Protein AF-A0A0F9U804-F1 (afdb_monomer_lite)

pLDDT: mean 90.56, std 4.18, range [74.38, 95.56]

Sequence (154 aa):
VINFYTFFYIMYYLIRIASKLLVSSNLNQNQKYFPGVLPIYFIIYEYEIAGNEISLDLRKKSLFSKTDIIYKNQSVLNTEEMIFFQKGVELCSENYYFAKWTLLPIFIRNNGKFAIRFFFLEPMMHRRAMNIQFDFDILTKQLIRIKRSYGRIQ

Organism: NCBI:txid412755

Radius of gyration: 18.52 Å; chains: 1; bounding box: 56×27×49 Å

Secondary structure (DSSP, 8-state):
---HHHHHHHHHHHHHHHHHHHHHTT--TTEEEEE-SSTTEEEEEEEEEETTEEEEEEEEEESSS--EEEEEEEEEPPHHHHHHHHHHHHHHHHSHHHHTSPEEEEEEEETTEEEEEEEESTT-BTTEEEEEEEEEETTT--EEEEEEEEEE--

Foldseek 3Di:
DQDPVNVVVVVQVVLLVVLCVVVVVPDDPQWDWAADPHSFKIKIWGWDDDPQKIWIWIWIDGPPDDIHTQDTDIDGHDPLLVVVVVVVLVVLCVDPVSVPFDWDWDWDDDVQKTKIKTFGDRPDDPQKGKIWMWIAGSVVRDTPDIDTDIGHDD

Structure (mmCIF, N/CA/C/O back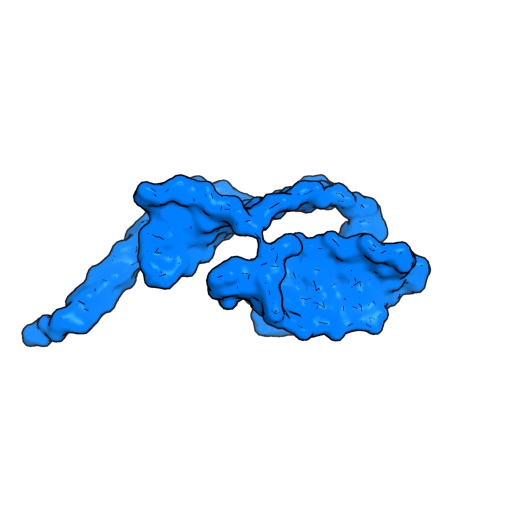bone):
data_AF-A0A0F9U804-F1
#
_entry.id   AF-A0A0F9U804-F1
#
loop_
_atom_site.group_PDB
_atom_site.id
_atom_site.type_symbol
_atom_site.label_atom_id
_atom_site.label_alt_id
_atom_site.label_comp_id
_atom_site.label_asym_id
_atom_site.label_entity_id
_atom_site.label_seq_id
_atom_site.pdbx_PDB_ins_code
_atom_site.Cartn_x
_atom_site.Cartn_y
_atom_site.Cartn_z
_atom_site.occupancy
_atom_site.B_iso_or_equiv
_atom_site.auth_seq_id
_atom_site.auth_comp_id
_atom_site.auth_asym_id
_atom_site.auth_atom_id
_atom_site.pdbx_PDB_model_num
ATOM 1 N N . VAL A 1 1 ? 37.135 -2.492 -23.747 1.00 76.50 1 VAL A N 1
ATOM 2 C CA . VAL A 1 1 ? 35.926 -3.019 -24.425 1.00 76.50 1 VAL A CA 1
ATOM 3 C C . VAL A 1 1 ? 34.815 -3.094 -23.394 1.00 76.50 1 VAL A C 1
ATOM 5 O O . VAL A 1 1 ? 35.025 -3.715 -22.359 1.00 76.50 1 VAL A O 1
ATOM 8 N N . ILE A 1 2 ? 33.693 -2.404 -23.605 1.00 78.94 2 ILE A N 1
ATOM 9 C CA . ILE A 1 2 ? 32.543 -2.495 -22.692 1.00 78.94 2 ILE A CA 1
ATOM 10 C C . ILE A 1 2 ? 31.902 -3.867 -22.907 1.00 78.94 2 ILE A C 1
ATOM 12 O O . ILE A 1 2 ? 31.574 -4.223 -24.036 1.00 78.94 2 ILE A O 1
ATOM 16 N N . ASN A 1 3 ? 31.759 -4.650 -21.838 1.00 92.88 3 ASN A N 1
ATOM 17 C CA . ASN A 1 3 ? 31.089 -5.945 -21.905 1.00 92.88 3 ASN A CA 1
ATOM 18 C C . ASN A 1 3 ? 29.599 -5.735 -22.235 1.00 92.88 3 ASN A C 1
ATOM 20 O O . ASN A 1 3 ? 28.975 -4.799 -21.729 1.00 92.88 3 ASN A O 1
ATOM 24 N N . PHE A 1 4 ? 29.025 -6.622 -23.047 1.00 92.81 4 PHE A N 1
ATOM 25 C CA . PHE A 1 4 ? 27.601 -6.656 -23.375 1.00 92.81 4 PHE A CA 1
ATOM 26 C C . PHE A 1 4 ? 26.701 -6.486 -22.141 1.00 92.81 4 PHE A C 1
ATOM 28 O O . PHE A 1 4 ? 25.776 -5.678 -22.170 1.00 92.81 4 PHE A O 1
ATOM 35 N N . TYR A 1 5 ? 27.004 -7.168 -21.031 1.00 93.25 5 TYR A N 1
ATOM 36 C CA . TYR A 1 5 ? 26.219 -7.041 -19.797 1.00 93.25 5 TYR A CA 1
ATOM 37 C C . TYR A 1 5 ? 26.252 -5.622 -19.226 1.00 93.25 5 TYR A C 1
ATOM 39 O O . TYR A 1 5 ? 25.221 -5.087 -18.825 1.00 93.25 5 TYR A O 1
ATOM 47 N N . THR A 1 6 ? 27.423 -4.985 -19.224 1.00 92.75 6 THR A N 1
ATOM 48 C CA . THR A 1 6 ? 27.582 -3.602 -18.767 1.00 92.75 6 THR A CA 1
ATOM 49 C C . THR A 1 6 ? 26.755 -2.655 -19.631 1.00 92.75 6 THR A C 1
ATOM 51 O O . THR A 1 6 ? 26.012 -1.834 -19.099 1.00 92.75 6 THR A O 1
ATOM 54 N N . PHE A 1 7 ? 26.823 -2.812 -20.955 1.00 93.31 7 PHE A N 1
ATOM 55 C CA . PHE A 1 7 ? 26.019 -2.022 -21.885 1.00 93.31 7 PHE A CA 1
ATOM 56 C C . PHE A 1 7 ? 24.512 -2.228 -21.663 1.00 93.31 7 PHE A C 1
ATOM 58 O O . PHE A 1 7 ? 23.764 -1.254 -21.565 1.00 93.31 7 PHE A O 1
ATOM 65 N N . PHE A 1 8 ? 24.075 -3.481 -21.511 1.00 93.38 8 PHE A N 1
ATOM 66 C CA . PHE A 1 8 ? 22.681 -3.826 -21.241 1.00 93.38 8 PHE A CA 1
ATOM 67 C C . PHE A 1 8 ? 22.156 -3.139 -19.975 1.00 93.38 8 PHE A C 1
ATOM 69 O O . PHE A 1 8 ? 21.109 -2.494 -20.022 1.00 93.38 8 PHE A O 1
ATOM 76 N N . TYR A 1 9 ? 22.885 -3.225 -18.857 1.00 93.25 9 TYR A N 1
ATOM 77 C CA . TYR A 1 9 ? 22.455 -2.600 -17.605 1.00 93.25 9 TYR A CA 1
ATOM 78 C C . TYR A 1 9 ? 22.424 -1.073 -17.703 1.00 93.25 9 TYR A C 1
ATOM 80 O O . TYR A 1 9 ? 21.459 -0.470 -17.235 1.00 93.25 9 TYR A O 1
ATOM 88 N N . ILE A 1 10 ? 23.415 -0.447 -18.347 1.00 93.88 10 ILE A N 1
ATOM 89 C CA . ILE A 1 10 ? 23.417 1.008 -18.572 1.00 93.88 10 ILE A CA 1
ATOM 90 C C . ILE A 1 10 ? 22.155 1.425 -19.333 1.00 93.88 10 ILE A C 1
ATOM 92 O O . ILE A 1 10 ? 21.405 2.279 -18.857 1.00 93.88 10 ILE A O 1
ATOM 96 N N . MET A 1 11 ? 21.871 0.781 -20.468 1.00 93.06 11 MET A N 1
ATOM 97 C CA . MET A 1 11 ? 20.679 1.078 -21.267 1.00 93.06 11 MET A CA 1
ATOM 98 C C . MET A 1 11 ? 19.387 0.830 -20.486 1.00 93.06 11 MET A C 1
ATOM 100 O O . MET A 1 11 ? 18.485 1.666 -20.500 1.00 93.06 11 MET A O 1
ATOM 104 N N . TYR A 1 12 ? 19.305 -0.282 -19.756 1.00 92.81 12 TYR A N 1
ATOM 105 C CA . TYR A 1 12 ? 18.153 -0.607 -18.921 1.00 92.81 12 TYR A CA 1
ATOM 106 C C . TYR A 1 12 ? 17.877 0.475 -17.866 1.00 92.81 12 TYR A C 1
ATOM 108 O O . TYR A 1 12 ? 16.735 0.923 -17.730 1.00 92.81 12 TYR A O 1
ATOM 116 N N . TYR A 1 13 ? 18.903 0.936 -17.143 1.00 93.12 13 TYR A N 1
ATOM 117 C CA . TYR A 1 13 ? 18.737 1.984 -16.135 1.00 93.12 13 TYR A CA 1
ATOM 118 C C . TYR A 1 13 ? 18.400 3.340 -16.756 1.00 93.12 13 TYR A C 1
ATOM 120 O O . TYR A 1 13 ? 17.541 4.034 -16.213 1.00 93.12 13 TYR A O 1
ATOM 128 N N . LEU A 1 14 ? 18.989 3.694 -17.902 1.00 93.94 14 LEU A N 1
ATOM 129 C CA . LEU A 1 14 ? 18.634 4.919 -18.628 1.00 93.94 14 LEU A CA 1
ATOM 130 C C . LEU A 1 14 ? 17.158 4.920 -19.035 1.00 93.94 14 LEU A C 1
ATOM 132 O O . LEU A 1 14 ? 16.437 5.870 -18.728 1.00 93.94 14 LEU A O 1
ATOM 136 N N . ILE A 1 15 ? 16.681 3.827 -19.641 1.00 91.31 15 ILE A N 1
ATOM 137 C CA . ILE A 1 15 ? 15.269 3.678 -20.021 1.00 91.31 15 ILE A CA 1
ATOM 138 C C . ILE A 1 15 ? 14.371 3.743 -18.778 1.00 91.31 15 ILE A C 1
ATOM 140 O O . ILE A 1 15 ? 13.322 4.383 -18.812 1.00 91.31 15 ILE A O 1
ATOM 144 N N . ARG A 1 16 ? 14.781 3.128 -17.662 1.00 90.56 16 ARG A N 1
ATOM 145 C CA . ARG A 1 16 ? 14.024 3.143 -16.401 1.00 90.56 16 ARG A CA 1
ATOM 146 C C . ARG A 1 16 ? 13.935 4.529 -15.764 1.00 90.56 16 ARG A C 1
ATOM 148 O O . ARG A 1 16 ? 12.896 4.869 -15.200 1.00 90.56 16 ARG A O 1
ATOM 155 N N . ILE A 1 17 ? 15.007 5.317 -15.825 1.00 91.94 17 ILE A N 1
ATOM 156 C CA . ILE A 1 17 ? 15.014 6.702 -15.336 1.00 91.94 17 ILE A CA 1
ATOM 157 C C . ILE A 1 17 ? 14.113 7.558 -16.227 1.00 91.94 17 ILE A C 1
ATOM 159 O O . ILE A 1 17 ? 13.246 8.260 -15.709 1.00 91.94 17 ILE A O 1
ATOM 163 N N . ALA A 1 18 ? 14.262 7.448 -17.550 1.00 90.88 18 ALA A N 1
ATOM 164 C CA . ALA A 1 18 ? 13.448 8.189 -18.507 1.00 90.88 18 ALA A CA 1
ATOM 165 C C . ALA A 1 18 ? 11.951 7.873 -18.357 1.00 90.88 18 ALA A C 1
ATOM 167 O O . ALA A 1 18 ? 11.138 8.792 -18.268 1.00 90.88 18 ALA A O 1
ATOM 168 N N . SER A 1 19 ? 11.579 6.591 -18.250 1.00 89.06 19 SER A N 1
ATOM 169 C CA . SER A 1 19 ? 10.175 6.202 -18.075 1.00 89.06 19 SER A CA 1
ATOM 170 C C . SER A 1 19 ? 9.603 6.683 -16.745 1.00 89.06 19 SER A C 1
ATOM 172 O O . SER A 1 19 ? 8.481 7.187 -16.714 1.00 89.06 19 SER A O 1
ATOM 174 N N . LYS A 1 20 ? 10.382 6.609 -15.656 1.00 90.12 20 LYS A N 1
ATOM 175 C CA . LYS A 1 20 ? 9.979 7.157 -14.357 1.00 90.12 20 LYS A CA 1
ATOM 176 C C . LYS A 1 20 ? 9.705 8.656 -14.455 1.00 90.12 20 LYS A C 1
ATOM 178 O O . LYS A 1 20 ? 8.651 9.086 -14.010 1.00 90.12 20 LYS A O 1
ATOM 183 N N . LEU A 1 21 ? 10.621 9.432 -15.034 1.00 91.06 21 LEU A N 1
ATOM 184 C CA . LEU A 1 21 ? 10.455 10.882 -15.175 1.00 91.06 21 LEU A CA 1
ATOM 185 C C . LEU A 1 21 ? 9.220 11.230 -16.012 1.00 91.06 21 LEU A C 1
ATOM 187 O O . LEU A 1 21 ? 8.414 12.047 -15.579 1.00 91.06 21 LEU A O 1
ATOM 191 N N . LEU A 1 22 ? 9.036 10.556 -17.150 1.00 89.50 22 LEU A N 1
ATOM 192 C CA . LEU A 1 22 ? 7.897 10.769 -18.046 1.00 89.50 22 LEU A CA 1
ATOM 193 C C . LEU A 1 22 ? 6.556 10.461 -17.373 1.00 89.50 22 LEU A C 1
ATOM 195 O O . LEU A 1 22 ? 5.587 11.197 -17.543 1.00 89.50 22 LEU A O 1
ATOM 199 N N . VAL A 1 23 ? 6.467 9.360 -16.624 1.00 89.44 23 VAL A N 1
ATOM 200 C CA . VAL A 1 23 ? 5.223 9.022 -15.922 1.00 89.44 23 VAL A CA 1
ATOM 201 C C . VAL A 1 23 ? 5.012 9.986 -14.762 1.00 89.44 23 VAL A C 1
ATOM 203 O O . VAL A 1 23 ? 3.932 10.553 -14.649 1.00 89.44 23 VAL A O 1
ATOM 206 N N . SER A 1 24 ? 6.038 10.219 -13.938 1.00 87.62 24 SER A N 1
ATOM 207 C CA . SER A 1 24 ? 5.948 11.083 -12.759 1.00 87.62 24 SER A CA 1
ATOM 208 C C . SER A 1 24 ? 5.613 12.539 -13.076 1.00 87.62 24 SER A C 1
ATOM 210 O O . SER A 1 24 ? 4.940 13.163 -12.265 1.00 87.62 24 SER A O 1
ATOM 212 N N . SER A 1 25 ? 6.008 13.074 -14.236 1.00 87.81 25 SER A N 1
ATOM 213 C CA . SER A 1 25 ? 5.643 14.442 -14.636 1.00 87.81 25 SER A CA 1
ATOM 214 C C . SER A 1 25 ? 4.149 14.621 -14.923 1.00 87.81 25 SER A C 1
ATOM 216 O O . SER A 1 25 ? 3.662 15.743 -14.910 1.00 87.81 25 SER A O 1
ATOM 218 N N . ASN A 1 26 ? 3.434 13.528 -15.200 1.00 87.19 26 ASN A N 1
ATOM 219 C CA . ASN A 1 26 ? 2.007 13.526 -15.525 1.00 87.19 26 ASN A CA 1
ATOM 220 C C . ASN A 1 26 ? 1.129 13.031 -14.362 1.00 87.19 26 ASN A C 1
ATOM 222 O O . ASN A 1 26 ? -0.067 12.814 -14.554 1.00 87.19 26 ASN A O 1
ATOM 226 N N . LEU A 1 27 ? 1.710 12.778 -13.184 1.00 89.69 27 LEU A N 1
ATOM 227 C CA . LEU A 1 27 ? 0.956 12.325 -12.017 1.00 89.69 27 LEU A CA 1
ATOM 228 C C . LEU A 1 27 ? 0.380 13.506 -11.252 1.00 89.69 27 LEU A C 1
ATOM 230 O O . LEU A 1 27 ? 1.046 14.519 -11.036 1.00 89.69 27 LEU A O 1
ATOM 234 N N . ASN A 1 28 ? -0.837 13.313 -10.764 1.00 91.06 28 ASN A N 1
ATOM 235 C CA . ASN A 1 28 ? -1.435 14.213 -9.791 1.00 91.06 28 ASN A CA 1
ATOM 236 C C . ASN A 1 28 ? -0.747 14.061 -8.424 1.00 91.06 28 ASN A C 1
ATOM 238 O O . ASN A 1 28 ? -0.121 13.042 -8.130 1.00 91.06 28 ASN A O 1
ATOM 242 N N . GLN A 1 29 ? -0.908 15.053 -7.545 1.00 86.88 29 GLN A N 1
ATOM 243 C CA . GLN A 1 29 ? -0.307 15.039 -6.200 1.00 86.88 29 GLN A CA 1
ATOM 244 C C . GLN A 1 29 ? -0.785 13.866 -5.325 1.00 86.88 29 GLN A C 1
ATOM 246 O O . GLN A 1 29 ? -0.054 13.398 -4.454 1.00 86.88 29 GLN A O 1
ATOM 251 N N . ASN A 1 30 ? -2.002 13.379 -5.569 1.00 90.50 30 ASN A N 1
ATOM 252 C CA . ASN A 1 30 ? -2.632 12.261 -4.866 1.00 90.50 30 ASN A CA 1
ATOM 253 C C . ASN A 1 30 ? -2.242 10.881 -5.444 1.00 90.50 30 ASN A C 1
ATOM 255 O O . ASN A 1 30 ? -2.685 9.842 -4.947 1.00 90.50 30 ASN A O 1
ATOM 259 N N . GLN A 1 31 ? -1.408 10.856 -6.489 1.00 93.12 31 GLN A N 1
ATOM 260 C CA . GLN A 1 31 ? -0.969 9.639 -7.159 1.00 93.12 31 GLN A CA 1
ATOM 261 C C . GLN A 1 31 ? 0.490 9.310 -6.839 1.00 93.12 31 GLN A C 1
ATOM 263 O O . GLN A 1 31 ? 1.376 10.163 -6.824 1.00 93.12 31 GLN A O 1
ATOM 268 N N . LYS A 1 32 ? 0.766 8.022 -6.642 1.00 92.38 32 LYS A N 1
ATOM 269 C CA . LYS A 1 32 ? 2.108 7.468 -6.478 1.00 92.38 32 LYS A CA 1
ATOM 270 C C . LYS A 1 32 ? 2.416 6.460 -7.571 1.00 92.38 32 LYS A C 1
ATOM 272 O O . LYS A 1 32 ? 1.589 5.629 -7.945 1.00 92.38 32 LYS A O 1
ATOM 277 N N . TYR A 1 33 ? 3.653 6.522 -8.047 1.00 91.31 33 TYR A N 1
ATOM 278 C CA . TYR A 1 33 ? 4.195 5.619 -9.051 1.00 91.31 33 TYR A CA 1
ATOM 279 C C . TYR A 1 33 ? 5.063 4.539 -8.420 1.00 91.31 33 TYR A C 1
ATOM 281 O O . TYR A 1 33 ? 6.013 4.839 -7.693 1.00 91.31 33 TYR A O 1
ATOM 289 N N . PHE A 1 34 ? 4.794 3.291 -8.796 1.00 90.56 34 PHE A N 1
ATOM 290 C CA . PHE A 1 34 ? 5.633 2.147 -8.471 1.00 90.56 34 PHE A CA 1
ATOM 291 C C . PHE A 1 34 ? 6.184 1.525 -9.759 1.00 90.56 34 PHE A C 1
ATOM 293 O O . PHE A 1 34 ? 5.406 1.042 -10.592 1.00 90.56 34 PHE A O 1
ATOM 300 N N . PRO A 1 35 ? 7.515 1.522 -9.955 1.00 88.62 35 PRO A N 1
ATOM 301 C CA . PRO A 1 35 ? 8.118 0.935 -11.142 1.00 88.62 35 PRO A CA 1
ATOM 302 C C . PRO A 1 35 ? 7.982 -0.589 -11.121 1.00 88.62 35 PRO A C 1
ATOM 304 O O . PRO A 1 35 ? 8.267 -1.229 -10.109 1.00 88.62 35 PRO A O 1
ATOM 307 N N . GLY A 1 36 ? 7.626 -1.182 -12.259 1.00 86.12 36 GLY A N 1
ATOM 308 C CA . GLY A 1 36 ? 7.730 -2.624 -12.453 1.00 86.12 36 GLY A CA 1
ATOM 309 C C . GLY A 1 36 ? 9.174 -3.084 -12.673 1.00 86.12 36 GLY A C 1
ATOM 310 O O . GLY A 1 36 ? 10.117 -2.288 -12.705 1.00 86.12 36 GLY A O 1
ATOM 311 N N . VAL A 1 37 ? 9.338 -4.401 -12.846 1.00 84.62 37 VAL A N 1
ATOM 312 C CA . VAL A 1 37 ? 10.635 -5.016 -13.182 1.00 84.62 37 VAL A CA 1
ATOM 313 C C . VAL A 1 37 ? 11.113 -4.552 -14.553 1.00 84.62 37 VAL A C 1
ATOM 315 O O . VAL A 1 37 ? 12.275 -4.219 -14.719 1.00 84.62 37 VAL A O 1
ATOM 318 N N . LEU A 1 38 ? 10.218 -4.497 -15.536 1.00 86.50 38 LEU A N 1
ATOM 319 C CA . LEU A 1 38 ? 10.524 -3.902 -16.829 1.00 86.50 38 LEU A CA 1
ATOM 320 C C . LEU A 1 38 ? 10.067 -2.440 -16.822 1.00 86.50 38 LEU A C 1
ATOM 322 O O . LEU A 1 38 ? 8.963 -2.163 -16.349 1.00 86.50 38 LEU A O 1
ATOM 326 N N . PRO A 1 39 ? 10.847 -1.515 -17.405 1.00 81.56 39 PRO A N 1
ATOM 327 C CA . PRO A 1 39 ? 10.609 -0.072 -17.310 1.00 81.56 39 PRO A CA 1
ATOM 328 C C . PRO A 1 39 ? 9.350 0.408 -18.045 1.00 81.56 39 PRO A C 1
ATOM 330 O O . PRO A 1 39 ? 8.993 1.578 -17.944 1.00 81.56 39 PRO A O 1
ATOM 333 N N . ILE A 1 40 ? 8.689 -0.491 -18.774 1.00 87.19 40 ILE A N 1
ATOM 334 C CA . ILE A 1 40 ? 7.470 -0.246 -19.546 1.00 87.19 40 ILE A CA 1
ATOM 335 C C . ILE A 1 40 ? 6.198 -0.603 -18.769 1.00 87.19 40 ILE A C 1
ATOM 337 O O . ILE A 1 40 ? 5.127 -0.146 -19.149 1.00 87.19 40 ILE A O 1
ATOM 341 N N . TYR A 1 41 ? 6.308 -1.407 -17.703 1.00 89.44 41 TYR A N 1
ATOM 342 C CA . TYR A 1 41 ? 5.196 -1.772 -16.827 1.00 89.44 41 TYR A CA 1
ATOM 343 C C . TYR A 1 41 ? 5.348 -1.056 -15.494 1.00 89.44 41 TYR A C 1
ATOM 345 O O . TYR A 1 41 ? 6.432 -1.015 -14.913 1.00 89.44 41 TYR A O 1
ATOM 353 N N . PHE A 1 42 ? 4.250 -0.534 -14.977 1.00 90.88 42 PHE A N 1
ATOM 354 C CA . PHE A 1 42 ? 4.247 0.197 -13.719 1.00 90.88 42 PHE A CA 1
ATOM 355 C C . PHE A 1 42 ? 2.876 0.134 -13.066 1.00 90.88 42 PHE A C 1
ATOM 357 O O . PHE A 1 42 ? 1.888 -0.277 -13.678 1.00 90.88 42 PHE A O 1
ATOM 364 N N . ILE A 1 43 ? 2.821 0.516 -11.799 1.00 92.56 43 ILE A N 1
ATOM 365 C CA . ILE A 1 43 ? 1.581 0.623 -11.042 1.00 92.56 43 ILE A CA 1
ATOM 366 C C . ILE A 1 43 ? 1.398 2.081 -10.647 1.00 92.56 43 ILE A C 1
ATOM 368 O O . ILE A 1 43 ? 2.347 2.741 -10.219 1.00 92.56 43 ILE A O 1
ATOM 372 N N . ILE A 1 44 ? 0.174 2.570 -10.809 1.00 93.75 44 ILE A N 1
ATOM 373 C CA . ILE A 1 44 ? -0.261 3.848 -10.261 1.00 93.75 44 ILE A CA 1
ATOM 374 C C . ILE A 1 44 ? -1.201 3.535 -9.109 1.00 93.75 44 ILE A C 1
ATOM 376 O O . ILE A 1 44 ? -2.158 2.774 -9.272 1.00 93.75 44 ILE A O 1
ATOM 380 N N . TYR A 1 45 ? -0.893 4.117 -7.961 1.00 94.88 45 TYR A N 1
ATOM 381 C CA . TYR A 1 45 ? -1.763 4.137 -6.803 1.00 94.88 45 TYR A CA 1
ATOM 382 C C . TYR A 1 45 ? -2.299 5.546 -6.622 1.00 94.88 45 TYR A C 1
ATOM 384 O O . TYR A 1 45 ? -1.516 6.483 -6.524 1.00 94.88 45 TYR A O 1
ATOM 392 N N . GLU A 1 46 ? -3.608 5.686 -6.584 1.00 94.62 46 GLU A N 1
ATOM 393 C CA . GLU A 1 46 ? -4.303 6.928 -6.297 1.00 94.62 46 GLU A CA 1
ATOM 394 C C . GLU A 1 46 ? -5.000 6.778 -4.950 1.00 94.62 46 GLU A C 1
ATOM 396 O O . GLU A 1 46 ? -5.697 5.785 -4.718 1.00 94.62 46 GLU A O 1
ATOM 401 N N . TYR A 1 47 ? -4.764 7.735 -4.057 1.00 92.88 47 TYR A N 1
ATOM 402 C CA . TYR A 1 47 ? -5.387 7.760 -2.742 1.00 92.88 47 TYR A CA 1
ATOM 403 C C . TYR A 1 47 ? -5.963 9.149 -2.493 1.00 92.88 47 TYR A C 1
ATOM 405 O O . TYR A 1 47 ? -5.283 10.153 -2.686 1.00 92.88 47 TYR A O 1
ATOM 413 N N . GLU A 1 48 ? -7.206 9.213 -2.050 1.00 93.56 48 GLU A N 1
ATOM 414 C CA . GLU A 1 48 ? -7.862 10.469 -1.714 1.00 93.56 48 GLU A CA 1
ATOM 415 C C . GLU A 1 48 ? -8.633 10.295 -0.411 1.00 93.56 48 GLU A C 1
ATOM 417 O O . GLU A 1 48 ? -9.342 9.305 -0.222 1.00 93.56 48 GLU A O 1
ATOM 422 N N . ILE A 1 49 ? -8.447 11.246 0.505 1.00 89.31 49 ILE A N 1
ATOM 423 C CA . ILE A 1 49 ? -9.137 11.292 1.792 1.00 89.31 49 ILE A CA 1
ATOM 424 C C . ILE A 1 49 ? -9.863 12.631 1.851 1.00 89.31 49 ILE A C 1
ATOM 426 O O . ILE A 1 49 ? -9.229 13.679 1.975 1.00 89.31 49 ILE A O 1
ATOM 430 N N . ALA A 1 50 ? -11.188 12.585 1.755 1.00 90.00 50 ALA A N 1
ATOM 431 C CA . ALA A 1 50 ? -12.060 13.750 1.795 1.00 90.00 50 ALA A CA 1
ATOM 432 C C . ALA A 1 50 ? -12.995 13.624 3.004 1.00 90.00 50 ALA A C 1
ATOM 434 O O . ALA A 1 50 ? -14.051 12.995 2.950 1.00 90.00 50 ALA A O 1
ATOM 435 N N . GLY A 1 51 ? -12.570 14.187 4.138 1.00 89.12 51 GLY A N 1
ATOM 436 C CA . GLY A 1 51 ? -13.272 14.028 5.411 1.00 89.12 51 GLY A CA 1
ATOM 437 C C . GLY A 1 51 ? -13.306 12.563 5.846 1.00 89.12 51 GLY A C 1
ATOM 438 O O . GLY A 1 51 ? -12.275 11.996 6.202 1.00 89.12 51 GLY A O 1
ATOM 439 N N . ASN A 1 52 ? -14.494 11.964 5.796 1.00 90.94 52 ASN A N 1
ATOM 440 C CA . ASN A 1 52 ? -14.738 10.569 6.160 1.00 90.94 52 ASN A CA 1
ATOM 441 C C . ASN A 1 52 ? -14.745 9.613 4.956 1.00 90.94 52 ASN A C 1
ATOM 443 O O . ASN A 1 52 ? -14.894 8.401 5.127 1.00 90.94 52 ASN A O 1
ATOM 447 N N . GLU A 1 53 ? -14.621 10.141 3.741 1.00 93.12 53 GLU A N 1
ATOM 448 C CA . GLU A 1 53 ? -14.551 9.334 2.531 1.00 93.12 53 GLU A CA 1
ATOM 449 C C . GLU A 1 53 ? -13.101 9.022 2.182 1.00 93.12 53 GLU A C 1
ATOM 451 O O . GLU A 1 53 ? -12.244 9.906 2.140 1.00 93.12 53 GLU A O 1
ATOM 456 N N . ILE A 1 54 ? -12.838 7.747 1.913 1.00 93.38 54 ILE A N 1
ATOM 457 C CA . ILE A 1 54 ? -11.537 7.251 1.485 1.00 93.38 54 ILE A CA 1
ATOM 458 C C . ILE A 1 54 ? -11.724 6.567 0.135 1.00 93.38 54 ILE A C 1
ATOM 460 O O . ILE A 1 54 ? -12.400 5.538 0.030 1.00 93.38 54 ILE A O 1
ATOM 464 N N . SER A 1 55 ? -11.110 7.141 -0.895 1.00 94.31 55 SER A N 1
ATOM 465 C CA . SER A 1 55 ? -11.085 6.609 -2.255 1.00 94.31 55 SER A CA 1
ATOM 466 C C . SER A 1 55 ? -9.697 6.066 -2.566 1.00 94.31 55 SER A C 1
ATOM 468 O O . SER A 1 55 ? -8.681 6.725 -2.336 1.00 94.31 55 SER A O 1
ATOM 470 N N . LEU A 1 56 ? -9.656 4.831 -3.053 1.00 94.88 56 LEU A N 1
ATOM 471 C CA . LEU A 1 56 ? -8.435 4.084 -3.309 1.00 94.88 56 LEU A CA 1
ATOM 472 C C . LEU A 1 56 ? -8.534 3.439 -4.681 1.00 94.88 56 LEU A C 1
ATOM 474 O O . LEU A 1 56 ? -9.482 2.702 -4.965 1.00 94.88 56 LEU A O 1
ATOM 478 N N . ASP A 1 57 ? -7.521 3.652 -5.508 1.00 95.06 57 ASP A N 1
ATOM 479 C CA . ASP A 1 57 ? -7.432 3.023 -6.817 1.00 95.06 57 ASP A CA 1
ATOM 480 C C . ASP A 1 57 ? -6.004 2.564 -7.093 1.00 95.06 57 ASP A C 1
ATOM 482 O O . ASP A 1 57 ? -5.044 3.327 -7.015 1.00 95.06 57 ASP A O 1
ATOM 486 N N . LEU A 1 58 ? -5.852 1.286 -7.411 1.00 94.50 58 LEU A N 1
ATOM 487 C CA . LEU A 1 58 ? -4.584 0.656 -7.718 1.00 94.50 58 LEU A CA 1
ATOM 488 C C . LEU A 1 58 ? -4.685 0.037 -9.107 1.00 94.50 58 LEU A C 1
ATOM 490 O O . LEU A 1 58 ? -5.378 -0.964 -9.314 1.00 94.50 58 LEU A O 1
ATOM 494 N N . ARG A 1 59 ? -3.952 0.601 -10.067 1.00 93.75 59 ARG A N 1
ATOM 495 C CA . ARG A 1 59 ? -3.985 0.156 -11.464 1.00 93.75 59 ARG A CA 1
ATOM 496 C C . ARG A 1 59 ? -2.597 -0.219 -11.941 1.00 93.75 59 ARG A C 1
ATOM 498 O O . ARG A 1 59 ? -1.646 0.546 -11.790 1.00 93.75 59 ARG A O 1
ATOM 505 N N . LYS A 1 60 ? -2.489 -1.369 -12.595 1.00 91.19 60 LYS A N 1
ATOM 506 C CA . LYS A 1 60 ? -1.324 -1.734 -13.395 1.00 91.19 60 LYS A CA 1
ATOM 507 C C . LYS A 1 60 ? -1.470 -1.122 -14.782 1.00 91.19 60 LYS A C 1
ATOM 509 O O . LYS A 1 60 ? -2.483 -1.302 -15.454 1.00 91.19 60 LYS A O 1
ATOM 514 N N . LYS A 1 61 ? -0.438 -0.420 -15.225 1.00 91.69 61 LYS A N 1
ATOM 515 C CA . LYS A 1 61 ? -0.349 0.180 -16.551 1.00 91.69 61 LYS A CA 1
ATOM 516 C C . LYS A 1 61 ? 0.876 -0.339 -17.291 1.00 91.69 61 LYS A C 1
ATOM 518 O O . LYS A 1 61 ? 1.815 -0.889 -16.710 1.00 91.69 61 LYS A O 1
ATOM 523 N N . SER A 1 62 ? 0.827 -0.165 -18.600 1.00 88.31 62 SER A N 1
ATOM 524 C CA . SER A 1 62 ? 1.943 -0.356 -19.510 1.00 88.31 62 SER A CA 1
ATOM 525 C C . SER A 1 62 ? 1.981 0.823 -20.466 1.00 88.31 62 SER A C 1
ATOM 527 O O . SER A 1 62 ? 0.934 1.408 -20.744 1.00 88.31 62 SER A O 1
ATOM 529 N N . LEU A 1 63 ? 3.152 1.129 -21.016 1.00 83.12 63 LEU A N 1
ATOM 530 C CA . LEU A 1 63 ? 3.260 2.070 -22.133 1.00 83.12 63 LEU A CA 1
ATOM 531 C C . LEU A 1 63 ? 2.571 1.556 -23.411 1.00 83.12 63 LEU A C 1
ATOM 533 O O . LEU A 1 63 ? 2.212 2.358 -24.264 1.00 83.12 63 LEU A O 1
ATOM 537 N N . PHE A 1 64 ? 2.357 0.239 -23.537 1.00 84.12 64 PHE A N 1
ATOM 538 C CA . PHE A 1 64 ? 1.871 -0.388 -24.777 1.00 84.12 64 PHE A CA 1
ATOM 539 C C . PHE A 1 64 ? 0.556 -1.161 -24.637 1.00 84.12 64 PHE A C 1
ATOM 541 O O . PHE A 1 64 ? -0.000 -1.605 -25.637 1.00 84.12 64 PHE A O 1
ATOM 548 N N . SER A 1 65 ? 0.061 -1.383 -23.418 1.00 79.75 65 SER A N 1
ATOM 549 C CA . SER A 1 65 ? -1.124 -2.217 -23.180 1.00 79.75 65 SER A CA 1
ATOM 550 C C . SER A 1 65 ? -2.211 -1.476 -22.418 1.00 79.75 65 SER A C 1
ATOM 552 O O . SER A 1 65 ? -1.968 -0.469 -21.753 1.00 79.75 65 SER A O 1
ATOM 554 N N . LYS A 1 66 ? -3.426 -2.033 -22.468 1.00 83.25 66 LYS A N 1
ATOM 555 C CA . LYS A 1 66 ? -4.560 -1.552 -21.677 1.00 83.25 66 LYS A CA 1
ATOM 556 C C . LYS A 1 66 ? -4.237 -1.577 -20.179 1.00 83.25 66 LYS A C 1
ATOM 558 O O . LYS A 1 66 ? -3.438 -2.388 -19.707 1.00 83.25 66 LYS A O 1
ATOM 563 N N . THR A 1 67 ? -4.880 -0.664 -19.457 1.00 88.31 67 THR A N 1
ATOM 564 C CA . THR A 1 67 ? -4.801 -0.563 -17.997 1.00 88.31 67 THR A CA 1
ATOM 565 C C . THR A 1 67 ? -5.564 -1.722 -17.355 1.00 88.31 67 THR A C 1
ATOM 567 O O . THR A 1 67 ? -6.691 -2.009 -17.745 1.00 88.31 67 THR A O 1
ATOM 570 N N . ASP A 1 68 ? -4.951 -2.360 -16.364 1.00 89.56 68 ASP A N 1
ATOM 571 C CA . ASP A 1 68 ? -5.498 -3.473 -15.589 1.00 89.56 68 ASP A CA 1
ATOM 572 C C . ASP A 1 68 ? -5.755 -2.996 -14.152 1.00 89.56 68 ASP A C 1
ATOM 574 O O . ASP A 1 68 ? -4.834 -2.559 -13.458 1.00 89.56 68 ASP A O 1
ATOM 578 N N . ILE A 1 69 ? -7.014 -3.021 -13.716 1.00 91.38 69 ILE A N 1
ATOM 579 C CA . ILE A 1 69 ? -7.408 -2.561 -12.379 1.00 91.38 69 ILE A CA 1
ATOM 580 C C . ILE A 1 69 ? -7.103 -3.686 -11.385 1.00 91.38 69 ILE A C 1
ATOM 582 O O . ILE A 1 69 ? -7.637 -4.789 -11.495 1.00 91.38 69 ILE A O 1
ATOM 586 N N . ILE A 1 70 ? -6.223 -3.416 -10.420 1.00 90.75 70 ILE A N 1
ATOM 587 C CA . ILE A 1 70 ? -5.871 -4.374 -9.365 1.00 90.75 70 ILE A CA 1
ATOM 588 C C . ILE A 1 70 ? -6.877 -4.281 -8.223 1.00 90.75 70 ILE A C 1
ATOM 590 O O . ILE A 1 70 ? -7.342 -5.313 -7.745 1.00 90.75 70 ILE A O 1
ATOM 594 N N . TYR A 1 71 ? -7.176 -3.061 -7.783 1.00 92.25 71 TYR A N 1
ATOM 595 C CA . TYR A 1 71 ? -8.073 -2.786 -6.670 1.00 92.25 71 TYR A CA 1
ATOM 596 C C . TYR A 1 71 ? -8.689 -1.407 -6.859 1.00 92.25 71 TYR A C 1
ATOM 598 O O . TYR A 1 71 ? -7.996 -0.478 -7.264 1.00 92.25 71 TYR A O 1
ATOM 606 N N . LYS A 1 72 ? -9.978 -1.274 -6.564 1.00 93.25 72 LYS A N 1
ATOM 607 C CA . LYS A 1 72 ? -10.665 0.011 -6.548 1.00 93.25 72 LYS A CA 1
ATOM 608 C C . LYS A 1 72 ? -11.749 -0.040 -5.488 1.00 93.25 72 LYS A C 1
ATOM 610 O O . LYS A 1 72 ? -12.570 -0.955 -5.509 1.00 93.25 72 LYS A O 1
ATOM 615 N N . ASN A 1 73 ? -11.743 0.916 -4.572 1.00 93.00 73 ASN 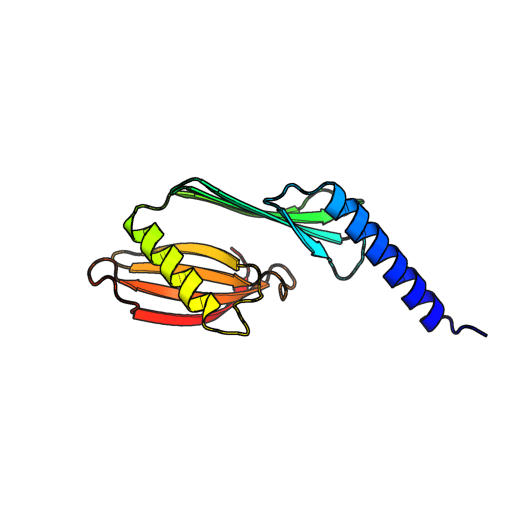A N 1
ATOM 616 C CA . ASN A 1 73 ? -12.730 0.992 -3.506 1.00 93.00 73 ASN A CA 1
ATOM 617 C C . ASN A 1 73 ? -12.963 2.454 -3.122 1.00 93.00 73 ASN A C 1
ATOM 619 O O . ASN A 1 73 ? -12.019 3.235 -3.042 1.00 93.00 73 ASN A O 1
ATOM 623 N N . GLN A 1 74 ? -14.219 2.788 -2.859 1.00 92.88 74 GLN A N 1
ATOM 624 C CA . GLN A 1 74 ? -14.618 4.017 -2.199 1.00 92.88 74 GLN A CA 1
ATOM 625 C C . GLN A 1 74 ? -15.360 3.619 -0.927 1.00 92.88 74 GLN A C 1
ATOM 627 O O . GLN A 1 74 ? -16.407 2.975 -0.974 1.00 92.88 74 GLN A O 1
ATOM 632 N N . SER A 1 75 ? -14.775 3.947 0.217 1.00 92.06 75 SER A N 1
ATOM 633 C CA . SER A 1 75 ? -15.304 3.594 1.529 1.00 92.06 75 SER A CA 1
ATOM 634 C C . SER A 1 75 ? -15.625 4.858 2.306 1.00 92.06 75 SER A C 1
ATOM 636 O O . SER A 1 75 ? -14.770 5.721 2.476 1.00 92.06 75 SER A O 1
ATOM 638 N N . VAL A 1 76 ? -16.854 4.941 2.807 1.00 93.75 76 VAL A N 1
ATOM 639 C CA . VAL A 1 76 ? -17.267 5.972 3.761 1.00 93.75 76 VAL A CA 1
ATOM 640 C C . VAL A 1 76 ? -17.102 5.393 5.158 1.00 93.75 76 VAL A C 1
ATOM 642 O O . VAL A 1 76 ? -17.663 4.329 5.449 1.00 93.75 76 VAL A O 1
ATOM 645 N N . LEU A 1 77 ? -16.301 6.049 5.992 1.00 92.62 77 LEU A N 1
ATOM 646 C CA . LEU A 1 77 ? -16.109 5.686 7.391 1.00 92.62 77 LEU A CA 1
ATOM 647 C C . LEU A 1 77 ? -17.030 6.521 8.282 1.00 92.62 77 LEU A C 1
ATOM 649 O O . LEU A 1 77 ? -17.273 7.697 8.025 1.00 92.62 77 LEU A O 1
ATOM 653 N N . ASN A 1 78 ? -17.544 5.937 9.359 1.00 92.38 78 ASN A N 1
ATOM 654 C CA . ASN A 1 78 ? -18.132 6.761 10.417 1.00 92.38 78 ASN A CA 1
ATOM 655 C C . ASN A 1 78 ? -17.021 7.415 11.269 1.00 92.38 78 ASN A C 1
ATOM 657 O O . ASN A 1 78 ? -15.838 7.103 11.125 1.00 92.38 78 ASN A O 1
ATOM 661 N N . THR A 1 79 ? -17.390 8.320 12.175 1.00 90.62 79 THR A N 1
ATOM 662 C CA . THR A 1 79 ? -16.423 9.049 13.014 1.00 90.62 79 THR A CA 1
ATOM 663 C C . THR A 1 79 ? -15.543 8.119 13.856 1.00 90.62 79 THR A C 1
ATOM 665 O O . THR A 1 79 ? -14.352 8.373 14.007 1.00 90.62 79 THR A O 1
ATOM 668 N N . GLU A 1 80 ? -16.094 7.025 14.385 1.00 91.31 80 GLU A N 1
ATOM 669 C CA . GLU A 1 80 ? -15.330 6.073 15.201 1.00 91.31 80 GLU A CA 1
ATOM 670 C C . GLU A 1 80 ? -14.377 5.227 14.351 1.00 91.31 80 GLU A C 1
ATOM 672 O O . GLU A 1 80 ? -13.208 5.066 14.698 1.00 91.31 80 GLU A O 1
ATOM 677 N N . GLU A 1 81 ? -14.840 4.748 13.198 1.00 93.12 81 GLU A N 1
ATOM 678 C CA . GLU A 1 81 ? -14.024 4.052 12.203 1.00 93.12 81 GLU A CA 1
ATOM 679 C C . GLU A 1 81 ? -12.868 4.929 11.716 1.00 93.12 81 GLU A C 1
ATOM 681 O O . GLU A 1 81 ? -11.756 4.432 11.536 1.00 93.12 81 GLU A O 1
ATOM 686 N N . MET A 1 82 ? -13.100 6.236 11.563 1.00 93.69 82 MET A N 1
ATOM 687 C CA . MET A 1 82 ? -12.062 7.195 11.193 1.00 93.69 82 MET A CA 1
ATOM 688 C C . MET A 1 82 ? -11.009 7.360 12.299 1.00 93.69 82 MET A C 1
ATOM 690 O O . MET A 1 82 ? -9.812 7.387 12.008 1.00 93.69 82 M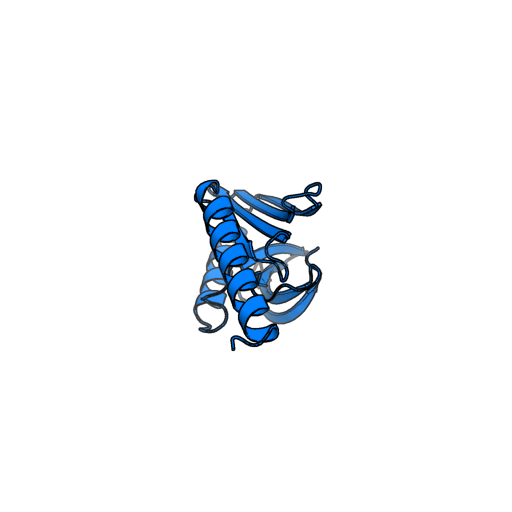ET A O 1
ATOM 694 N N . ILE A 1 83 ? -11.422 7.386 13.571 1.00 93.19 83 ILE A N 1
ATOM 695 C CA . ILE A 1 83 ? -10.494 7.392 14.716 1.00 93.19 83 ILE A CA 1
ATOM 696 C C . ILE A 1 83 ? -9.664 6.102 14.738 1.00 93.19 83 ILE A C 1
ATOM 698 O O . ILE A 1 83 ? -8.442 6.150 14.897 1.00 93.19 83 ILE A O 1
ATOM 702 N N . PHE A 1 84 ? -10.294 4.941 14.534 1.00 94.88 84 PHE A N 1
ATOM 703 C CA . PHE A 1 84 ? -9.570 3.671 14.441 1.00 94.88 84 PHE A CA 1
ATOM 704 C C . PHE A 1 84 ? -8.607 3.646 13.255 1.00 94.88 84 PHE A C 1
ATOM 706 O O . PHE A 1 84 ? -7.503 3.116 13.376 1.00 94.88 84 PHE A O 1
ATOM 713 N N . PHE A 1 85 ? -8.992 4.240 12.125 1.00 94.94 85 PHE A N 1
ATOM 714 C CA . PHE A 1 85 ? -8.131 4.370 10.956 1.00 94.94 85 PHE A CA 1
ATOM 715 C C . PHE A 1 85 ? -6.887 5.201 11.257 1.00 94.94 85 PHE A C 1
ATOM 717 O O . PHE A 1 85 ? -5.777 4.720 11.028 1.00 94.94 85 PHE A O 1
ATOM 724 N N . GLN A 1 86 ? -7.056 6.389 11.837 1.00 93.94 86 GLN A N 1
ATOM 725 C CA . GLN A 1 86 ? -5.941 7.248 12.243 1.00 93.94 86 GLN A CA 1
ATOM 726 C C . GLN A 1 86 ? -5.012 6.531 13.228 1.00 93.94 86 GLN A C 1
ATOM 728 O O . GLN A 1 86 ? -3.802 6.492 13.011 1.00 93.94 86 GLN A O 1
ATOM 733 N N . LYS A 1 87 ? -5.578 5.857 14.236 1.00 94.44 87 LYS A N 1
ATOM 734 C CA . LYS A 1 87 ? -4.812 5.045 15.190 1.00 94.44 87 LYS A CA 1
ATOM 735 C C . LYS A 1 87 ? -4.067 3.892 14.510 1.00 94.44 87 LYS A C 1
ATOM 737 O O . LYS A 1 87 ? -2.932 3.589 14.856 1.00 94.44 87 LYS A O 1
ATOM 742 N N . GLY A 1 88 ? -4.679 3.242 13.523 1.00 93.31 88 GLY A N 1
ATOM 743 C CA . GLY A 1 88 ? -4.036 2.190 12.735 1.00 93.31 88 GLY A CA 1
ATOM 744 C C . GLY A 1 88 ? -2.854 2.701 11.903 1.00 93.31 88 GLY A C 1
ATOM 745 O O . GLY A 1 88 ? -1.835 2.015 11.800 1.00 93.31 88 GLY A O 1
ATOM 746 N N . VAL A 1 89 ? -2.969 3.907 11.339 1.00 93.06 89 VAL A N 1
ATOM 747 C CA . VAL A 1 89 ? -1.871 4.580 10.626 1.00 93.06 89 VAL A CA 1
ATOM 748 C C . VAL A 1 89 ? -0.739 4.933 11.593 1.00 93.06 89 VAL A C 1
ATOM 750 O O . VAL A 1 89 ? 0.422 4.659 11.290 1.00 93.06 89 VAL A O 1
ATOM 753 N N . GLU A 1 90 ? -1.068 5.459 12.773 1.00 93.12 90 GLU A N 1
ATOM 754 C CA . GLU A 1 90 ? -0.097 5.771 13.828 1.00 93.12 90 GLU A CA 1
ATOM 755 C C . GLU A 1 90 ? 0.682 4.519 14.262 1.00 93.12 90 GLU A C 1
ATOM 757 O O . GLU A 1 90 ? 1.912 4.505 14.191 1.00 93.12 90 GLU A O 1
ATOM 762 N N . LEU A 1 91 ? -0.014 3.415 14.552 1.00 92.00 91 LEU A N 1
ATOM 763 C CA . LEU A 1 91 ? 0.607 2.126 14.890 1.00 92.00 91 LEU A CA 1
ATOM 764 C C . LEU A 1 91 ? 1.516 1.583 13.772 1.00 92.00 91 LEU A C 1
ATOM 766 O O . LEU A 1 91 ? 2.505 0.899 14.042 1.00 92.00 91 LEU A O 1
ATOM 770 N N . CYS A 1 92 ? 1.202 1.864 12.502 1.00 89.44 92 CYS A N 1
ATOM 771 C CA . CYS A 1 92 ? 2.111 1.538 11.400 1.00 89.44 92 CYS A CA 1
ATOM 772 C C . CYS A 1 92 ? 3.366 2.418 11.424 1.00 89.44 92 CYS A C 1
ATOM 774 O O . CYS A 1 92 ? 4.456 1.924 11.135 1.00 89.44 92 CYS A O 1
ATOM 776 N N . SER A 1 93 ? 3.220 3.700 11.760 1.00 87.06 93 SER A N 1
ATOM 777 C CA . SER A 1 93 ? 4.314 4.674 11.778 1.00 87.06 93 SER A CA 1
ATOM 778 C C . SER A 1 93 ? 5.303 4.481 12.935 1.00 87.06 93 SER A C 1
ATOM 780 O O . SER A 1 93 ? 6.487 4.771 12.771 1.00 87.06 93 SER A O 1
ATOM 782 N N . GLU A 1 94 ? 4.866 3.912 14.063 1.00 87.88 94 GLU A N 1
ATOM 783 C CA . GLU A 1 94 ? 5.749 3.553 15.188 1.00 87.88 94 GLU A CA 1
ATOM 784 C C . GLU A 1 94 ? 6.803 2.512 14.791 1.00 87.88 94 GLU A C 1
ATOM 786 O O . GLU A 1 94 ? 7.917 2.473 15.318 1.00 87.88 94 GLU A O 1
ATOM 791 N N . ASN A 1 95 ? 6.469 1.645 13.836 1.00 82.31 95 ASN A N 1
ATOM 792 C CA . ASN A 1 95 ? 7.402 0.655 13.342 1.00 82.31 95 ASN A CA 1
ATOM 793 C C . ASN A 1 95 ? 8.225 1.230 12.187 1.00 82.31 95 ASN A C 1
ATOM 795 O O . ASN A 1 95 ? 7.721 1.406 11.078 1.00 82.31 95 ASN A O 1
ATOM 799 N N . TYR A 1 96 ? 9.525 1.420 12.421 1.00 81.12 96 TYR A N 1
ATOM 800 C CA . TYR A 1 96 ? 10.464 1.970 11.436 1.00 81.12 96 TYR A CA 1
ATOM 801 C C . TYR A 1 96 ? 10.364 1.340 10.037 1.00 81.12 96 TYR A C 1
ATOM 803 O O . TYR A 1 96 ? 10.519 2.029 9.028 1.00 81.12 96 TYR A O 1
ATOM 811 N N . TYR A 1 97 ? 10.122 0.028 9.966 1.00 78.38 97 TYR A N 1
ATOM 812 C CA . TYR A 1 97 ? 10.045 -0.692 8.700 1.00 78.38 97 TYR A CA 1
ATOM 813 C C . TYR A 1 97 ? 8.775 -0.340 7.914 1.00 78.38 97 TYR A C 1
ATOM 815 O O . TYR A 1 97 ? 8.838 -0.140 6.704 1.00 78.38 97 TYR A O 1
ATOM 823 N N . PHE A 1 98 ? 7.637 -0.211 8.600 1.00 80.94 98 PHE A N 1
ATOM 824 C CA . PHE A 1 98 ? 6.339 0.061 7.978 1.00 80.94 98 PHE A CA 1
ATOM 825 C C . PHE A 1 98 ? 6.090 1.552 7.739 1.00 80.94 98 PHE A C 1
ATOM 827 O O . PHE A 1 98 ? 5.424 1.903 6.769 1.00 80.94 98 PHE A O 1
ATOM 834 N N . ALA A 1 99 ? 6.691 2.426 8.550 1.00 82.81 99 ALA A N 1
ATOM 835 C CA . ALA A 1 99 ? 6.558 3.879 8.447 1.00 82.81 99 ALA A CA 1
ATOM 836 C C . ALA A 1 99 ? 6.961 4.448 7.076 1.00 82.81 99 ALA A C 1
ATOM 838 O O . ALA A 1 99 ? 6.468 5.490 6.653 1.00 82.81 99 ALA A O 1
ATOM 839 N N . LYS A 1 100 ? 7.878 3.773 6.374 1.00 85.81 100 LYS A N 1
ATOM 840 C CA . LYS A 1 100 ? 8.403 4.222 5.076 1.00 85.81 100 LYS A CA 1
ATOM 841 C C . LYS A 1 100 ? 7.579 3.757 3.885 1.00 85.81 100 LYS A C 1
ATOM 843 O O . LYS A 1 100 ? 7.848 4.181 2.763 1.00 85.81 100 LYS A O 1
ATOM 848 N N . TRP A 1 101 ? 6.659 2.829 4.106 1.00 88.81 101 TRP A N 1
ATOM 849 C CA . TRP A 1 101 ? 5.952 2.149 3.037 1.00 88.81 101 TRP A CA 1
ATOM 850 C C . TRP A 1 101 ? 4.597 2.790 2.786 1.00 88.81 101 TRP A C 1
ATOM 852 O O . TRP A 1 101 ? 3.910 3.256 3.693 1.00 88.81 101 TRP A O 1
ATOM 862 N N . THR A 1 102 ? 4.205 2.815 1.522 1.00 91.31 102 THR A N 1
ATOM 863 C CA . THR A 1 102 ? 2.908 3.314 1.107 1.00 91.31 102 THR A CA 1
ATOM 864 C C . THR A 1 102 ? 1.845 2.300 1.490 1.00 91.31 102 THR A C 1
ATOM 866 O O . THR A 1 102 ? 1.861 1.145 1.053 1.00 91.31 102 THR A O 1
ATOM 869 N N . LEU A 1 103 ? 0.905 2.773 2.301 1.00 93.12 103 LEU A N 1
ATOM 870 C CA . LEU A 1 103 ? -0.184 1.982 2.841 1.00 93.12 103 LEU A CA 1
ATOM 871 C C . LEU A 1 103 ? -1.373 1.974 1.878 1.00 93.12 103 LEU A C 1
ATOM 873 O O . LEU A 1 103 ? -1.834 3.029 1.436 1.00 93.12 103 LEU A O 1
ATOM 877 N N . LEU A 1 104 ? -1.901 0.782 1.621 1.00 94.44 104 LEU A N 1
ATOM 878 C CA . LEU A 1 104 ? -3.228 0.560 1.059 1.00 94.44 104 LEU A CA 1
ATOM 879 C C . LEU A 1 104 ? -4.129 -0.021 2.161 1.00 94.44 104 LEU A C 1
ATOM 881 O O . LEU A 1 104 ? -3.981 -1.203 2.492 1.00 94.44 104 LEU A O 1
ATOM 885 N N . PRO A 1 105 ? -5.032 0.775 2.757 1.00 94.62 105 PRO A N 1
ATOM 886 C CA . PRO A 1 105 ? -5.955 0.282 3.768 1.00 94.62 105 PRO A CA 1
ATOM 887 C C . PRO A 1 105 ? -7.135 -0.467 3.138 1.00 94.62 105 PRO A C 1
ATOM 889 O O . PRO A 1 105 ? -7.726 -0.026 2.154 1.00 94.62 105 PRO A O 1
ATOM 892 N N . ILE A 1 106 ? -7.508 -1.592 3.742 1.00 93.94 106 ILE A N 1
ATOM 893 C CA . ILE A 1 106 ? -8.750 -2.315 3.462 1.00 93.94 106 ILE A CA 1
ATOM 894 C C . ILE A 1 106 ? -9.533 -2.438 4.764 1.00 93.94 106 ILE A C 1
ATOM 896 O O . ILE A 1 106 ? -9.019 -2.943 5.766 1.00 93.94 106 ILE A O 1
ATOM 900 N N . PHE A 1 107 ? -10.778 -1.978 4.734 1.00 94.38 107 PHE A N 1
ATOM 901 C CA . PHE A 1 107 ? -11.673 -1.961 5.884 1.00 94.38 107 PHE A CA 1
ATOM 902 C C . PHE A 1 107 ? -12.511 -3.234 5.926 1.00 94.38 107 PHE A C 1
ATOM 904 O O . PHE A 1 107 ? -13.100 -3.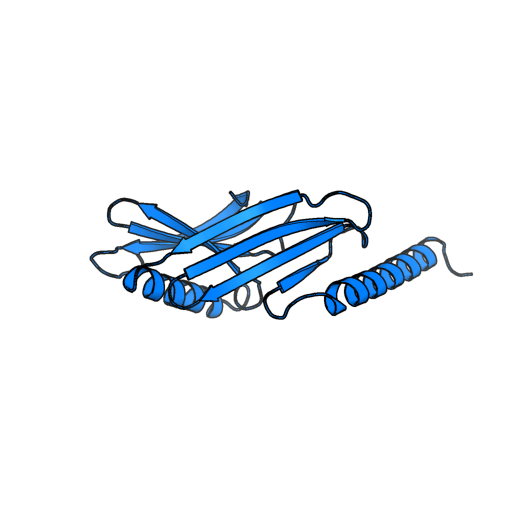640 4.925 1.00 94.38 107 PHE A O 1
ATOM 911 N N . ILE A 1 108 ? -12.568 -3.867 7.094 1.00 93.12 108 ILE A N 1
ATOM 912 C CA . ILE A 1 108 ? -13.313 -5.100 7.331 1.00 93.12 108 ILE A CA 1
ATOM 913 C C . ILE A 1 108 ? -14.237 -4.850 8.519 1.00 93.12 108 ILE A C 1
ATOM 915 O O . ILE A 1 108 ? -13.785 -4.600 9.636 1.00 93.12 108 ILE A O 1
ATOM 919 N N . ARG A 1 109 ? -15.543 -4.931 8.271 1.00 92.62 109 ARG A N 1
ATOM 920 C CA . ARG A 1 109 ? -16.588 -4.729 9.277 1.00 92.62 109 ARG A CA 1
ATOM 921 C C . ARG A 1 109 ? -17.190 -6.078 9.632 1.00 92.62 109 ARG A C 1
ATOM 923 O O . ARG A 1 109 ? -17.789 -6.719 8.776 1.00 92.62 109 ARG A O 1
ATOM 930 N N . ASN A 1 110 ? -17.024 -6.498 10.879 1.00 87.69 110 ASN A N 1
ATOM 931 C CA . ASN A 1 110 ? -17.652 -7.698 11.424 1.00 87.69 110 ASN A CA 1
ATOM 932 C C . ASN A 1 110 ? -18.460 -7.303 12.662 1.00 87.69 110 ASN A C 1
ATOM 934 O O . ASN A 1 110 ? -18.105 -6.345 13.338 1.00 87.69 110 ASN A O 1
ATOM 938 N N . ASN A 1 111 ? -19.537 -8.020 12.987 1.00 82.38 111 ASN A N 1
ATOM 939 C CA . ASN A 1 111 ? -20.407 -7.658 14.115 1.00 82.38 111 ASN A CA 1
ATOM 940 C C . ASN A 1 111 ? -19.599 -7.433 15.413 1.00 82.38 111 ASN A C 1
ATOM 942 O O . ASN A 1 111 ? -18.996 -8.364 15.945 1.00 82.38 111 ASN A O 1
ATOM 946 N N . GLY A 1 112 ? -19.567 -6.179 15.885 1.00 83.19 112 GLY A N 1
ATOM 947 C CA . GLY A 1 112 ? -18.837 -5.735 17.082 1.00 83.19 112 GLY A CA 1
ATOM 948 C C . GLY A 1 112 ? -17.334 -5.465 16.902 1.00 83.19 112 GLY A C 1
ATOM 949 O O . GLY A 1 112 ? -16.680 -5.038 17.851 1.00 83.19 112 GLY A O 1
ATOM 950 N N . LYS A 1 113 ? -16.769 -5.688 15.709 1.00 91.19 113 LYS A N 1
ATOM 951 C CA . LYS A 1 113 ? -15.338 -5.518 15.421 1.00 91.19 113 LYS A CA 1
ATOM 952 C C . LYS A 1 113 ? -15.104 -4.731 14.141 1.00 91.19 113 LYS A C 1
ATOM 954 O O . LYS A 1 113 ? -15.615 -5.076 13.074 1.00 91.19 113 LYS A O 1
ATOM 959 N N . PHE A 1 114 ? -14.239 -3.735 14.233 1.00 94.44 114 PHE A N 1
ATOM 960 C CA . PHE A 1 114 ? -13.734 -3.013 13.078 1.00 94.44 114 PHE A CA 1
ATOM 961 C C . PHE A 1 114 ? -12.271 -3.373 12.871 1.00 94.44 114 PHE A C 1
ATOM 963 O O . PHE A 1 114 ? -11.448 -3.175 13.760 1.00 94.44 114 PHE A O 1
ATOM 970 N N . ALA A 1 115 ? -11.940 -3.932 11.714 1.00 94.56 115 ALA A N 1
ATOM 971 C CA . ALA A 1 115 ? -10.576 -4.306 11.393 1.00 94.56 115 ALA A CA 1
ATOM 972 C C . ALA A 1 115 ? -10.063 -3.514 10.196 1.00 94.56 115 ALA A C 1
ATOM 974 O O . ALA A 1 115 ? -10.760 -3.334 9.197 1.00 94.56 115 ALA A O 1
ATOM 975 N N . ILE A 1 116 ? -8.812 -3.077 10.287 1.00 95.56 116 ILE A N 1
ATOM 976 C CA . ILE A 1 116 ? -8.129 -2.368 9.208 1.00 95.56 116 ILE A CA 1
ATOM 977 C C . ILE A 1 116 ? -6.921 -3.190 8.811 1.00 95.56 116 ILE A C 1
ATOM 979 O O . ILE A 1 116 ? -6.035 -3.446 9.628 1.00 95.56 116 ILE A O 1
ATOM 983 N N . ARG A 1 117 ? -6.883 -3.605 7.548 1.00 95.19 117 ARG A N 1
ATOM 984 C CA . ARG A 1 117 ? -5.750 -4.314 6.963 1.00 95.19 117 ARG A CA 1
ATOM 985 C C . ARG A 1 117 ? -4.972 -3.371 6.061 1.00 95.19 117 ARG A C 1
ATOM 987 O O . ARG A 1 117 ? -5.437 -3.027 4.982 1.00 95.19 117 ARG A O 1
ATOM 994 N N . PHE A 1 118 ? -3.772 -3.001 6.481 1.00 95.06 118 PHE A N 1
ATOM 995 C CA . PHE A 1 118 ? -2.846 -2.213 5.679 1.00 95.06 118 PHE A CA 1
ATOM 996 C C . PHE A 1 118 ? -1.958 -3.135 4.856 1.00 95.06 118 PHE A C 1
ATOM 998 O O . PHE A 1 118 ? -1.176 -3.905 5.415 1.00 95.06 118 PHE A O 1
ATOM 1005 N N . PHE A 1 119 ? -2.073 -3.060 3.533 1.00 94.75 119 PHE A N 1
ATOM 1006 C CA . PHE A 1 119 ? -1.115 -3.653 2.606 1.00 94.75 119 PHE A CA 1
ATOM 1007 C C . PHE A 1 119 ? 0.004 -2.664 2.296 1.00 94.75 119 PHE A C 1
ATOM 1009 O O . PHE A 1 119 ? -0.244 -1.473 2.128 1.00 94.75 119 PHE A O 1
ATOM 1016 N N . PHE A 1 120 ? 1.223 -3.176 2.163 1.00 93.81 120 PHE A N 1
ATOM 1017 C CA . PHE A 1 120 ? 2.388 -2.379 1.792 1.00 93.81 120 PHE A CA 1
ATOM 1018 C C . PHE A 1 120 ? 2.700 -2.561 0.313 1.00 93.81 120 PHE A C 1
ATOM 1020 O O . PHE A 1 120 ? 2.946 -3.684 -0.141 1.00 93.81 120 PHE A O 1
ATOM 1027 N N . LEU A 1 121 ? 2.657 -1.469 -0.444 1.00 92.12 121 LEU A N 1
ATOM 1028 C CA . LEU A 1 121 ? 2.655 -1.536 -1.905 1.00 92.12 121 LEU A CA 1
ATOM 1029 C C . LEU A 1 121 ? 4.048 -1.716 -2.519 1.00 92.12 121 LEU A C 1
ATOM 1031 O O . LEU A 1 121 ? 4.173 -2.383 -3.543 1.00 92.12 121 LEU A O 1
ATOM 1035 N N . GLU A 1 122 ? 5.100 -1.179 -1.903 1.00 87.25 122 GLU A N 1
ATOM 1036 C CA . GLU A 1 122 ? 6.478 -1.267 -2.401 1.00 87.25 122 GLU A CA 1
ATOM 1037 C C . GLU A 1 122 ? 6.979 -2.712 -2.586 1.00 87.25 122 GLU A C 1
ATOM 1039 O O . GLU A 1 122 ? 7.541 -3.002 -3.644 1.00 87.25 122 GLU A O 1
ATOM 1044 N N . PRO A 1 123 ? 6.780 -3.647 -1.632 1.00 83.38 123 PRO A N 1
ATOM 1045 C CA . PRO A 1 123 ? 7.171 -5.047 -1.809 1.00 83.38 123 PRO A CA 1
ATOM 1046 C C . PRO A 1 123 ? 6.148 -5.875 -2.609 1.00 83.38 123 PRO A C 1
ATOM 1048 O O . PRO A 1 123 ? 6.226 -7.108 -2.610 1.00 83.38 123 PRO A O 1
ATOM 1051 N N . MET A 1 124 ? 5.145 -5.254 -3.241 1.00 89.25 124 MET A N 1
ATOM 1052 C CA . MET A 1 124 ? 4.085 -6.000 -3.914 1.00 89.25 124 MET A CA 1
ATOM 1053 C C . MET A 1 124 ? 4.620 -6.780 -5.122 1.00 89.25 124 MET A C 1
ATOM 1055 O O . MET A 1 124 ? 5.215 -6.227 -6.043 1.00 89.25 124 MET A O 1
ATOM 1059 N N . MET A 1 125 ? 4.295 -8.071 -5.173 1.00 85.19 125 MET A N 1
ATOM 1060 C CA . MET A 1 125 ? 4.617 -8.969 -6.282 1.00 85.19 125 MET A CA 1
ATOM 1061 C C . MET A 1 125 ? 3.357 -9.732 -6.687 1.00 85.19 125 MET A C 1
ATOM 1063 O O . MET A 1 125 ? 2.672 -10.297 -5.841 1.00 85.19 125 MET A O 1
ATOM 1067 N N . HIS A 1 126 ? 3.022 -9.764 -7.980 1.00 84.69 126 HIS A N 1
ATOM 1068 C CA . HIS A 1 126 ? 1.865 -10.517 -8.501 1.00 84.69 126 HIS A CA 1
ATOM 1069 C C . HIS A 1 126 ? 0.532 -10.235 -7.770 1.00 84.69 126 HIS A C 1
ATOM 1071 O O . HIS A 1 126 ? -0.222 -11.156 -7.455 1.00 84.69 126 HIS A O 1
ATOM 1077 N N . ARG A 1 127 ? 0.231 -8.954 -7.490 1.00 87.19 127 ARG A N 1
ATOM 1078 C CA . ARG A 1 127 ? -0.952 -8.506 -6.715 1.00 87.19 127 ARG A CA 1
ATOM 1079 C C . ARG A 1 127 ? -0.998 -9.040 -5.274 1.00 87.19 127 ARG A C 1
ATOM 1081 O O . ARG A 1 127 ? -2.059 -9.054 -4.651 1.00 87.19 127 ARG A O 1
ATOM 1088 N N . ARG A 1 128 ? 0.131 -9.517 -4.750 1.00 90.88 128 ARG A N 1
ATOM 1089 C CA . ARG A 1 128 ? 0.292 -9.957 -3.367 1.00 90.88 128 ARG A CA 1
ATOM 1090 C C . ARG A 1 128 ? 1.271 -9.051 -2.649 1.00 90.88 128 ARG A C 1
ATOM 1092 O O . ARG A 1 128 ? 2.315 -8.708 -3.198 1.00 90.88 128 ARG A O 1
ATOM 1099 N N . ALA A 1 129 ? 0.940 -8.696 -1.422 1.00 92.81 129 ALA A N 1
ATOM 1100 C CA . ALA A 1 129 ? 1.745 -7.816 -0.599 1.00 92.81 129 ALA A CA 1
ATOM 1101 C C . ALA A 1 129 ? 1.731 -8.287 0.854 1.00 92.81 129 ALA A C 1
ATOM 1103 O O . ALA A 1 129 ? 0.802 -8.965 1.317 1.00 92.81 129 ALA A O 1
ATOM 1104 N N . MET A 1 130 ? 2.790 -7.916 1.571 1.00 93.69 130 MET A N 1
ATOM 1105 C CA . MET A 1 1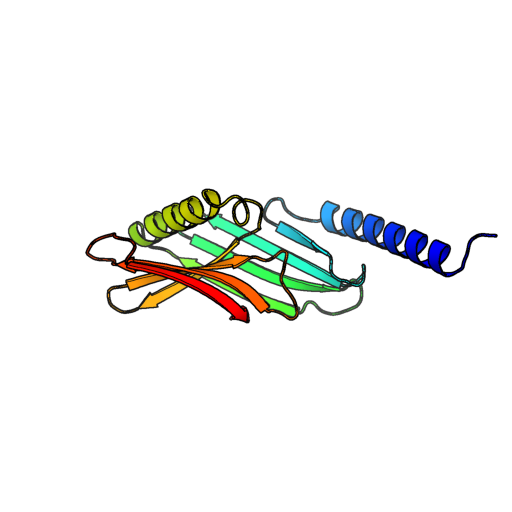30 ? 2.794 -8.002 3.023 1.00 93.69 130 MET A CA 1
ATOM 1106 C C . MET A 1 130 ? 1.694 -7.089 3.558 1.00 93.69 130 MET A C 1
ATOM 1108 O O . MET A 1 130 ? 1.424 -6.029 2.990 1.00 93.69 130 MET A O 1
ATOM 1112 N N . ASN A 1 131 ? 1.050 -7.508 4.637 1.00 93.81 131 ASN A N 1
ATOM 1113 C CA . ASN A 1 131 ? 0.047 -6.704 5.305 1.00 93.81 131 ASN A CA 1
ATOM 1114 C C . ASN A 1 131 ? 0.091 -6.877 6.818 1.00 93.81 131 ASN A C 1
ATOM 1116 O O . ASN A 1 131 ? 0.557 -7.896 7.343 1.00 93.81 131 ASN A O 1
ATOM 1120 N N . ILE A 1 132 ? -0.437 -5.870 7.502 1.00 94.06 132 ILE A N 1
ATOM 1121 C CA . ILE A 1 132 ? -0.746 -5.917 8.925 1.00 94.06 132 ILE A CA 1
ATOM 1122 C C . ILE A 1 132 ? -2.212 -5.567 9.087 1.00 94.06 132 ILE A C 1
ATOM 1124 O O . ILE A 1 132 ? -2.690 -4.581 8.536 1.00 94.06 132 ILE A O 1
ATOM 1128 N N . GLN A 1 133 ? -2.916 -6.392 9.843 1.00 95.00 133 GLN A N 1
ATOM 1129 C CA . GLN A 1 133 ? -4.288 -6.164 10.237 1.00 95.00 133 GLN A CA 1
ATOM 1130 C C . GLN A 1 133 ? -4.346 -5.802 11.717 1.00 95.00 133 GLN A C 1
ATOM 1132 O O . GLN A 1 133 ? -3.769 -6.510 12.546 1.00 95.00 133 GLN A O 1
ATOM 1137 N N . PHE A 1 134 ? -5.063 -4.728 12.019 1.00 95.06 134 PHE A N 1
ATOM 1138 C CA . PHE A 1 134 ? -5.404 -4.305 13.369 1.00 95.06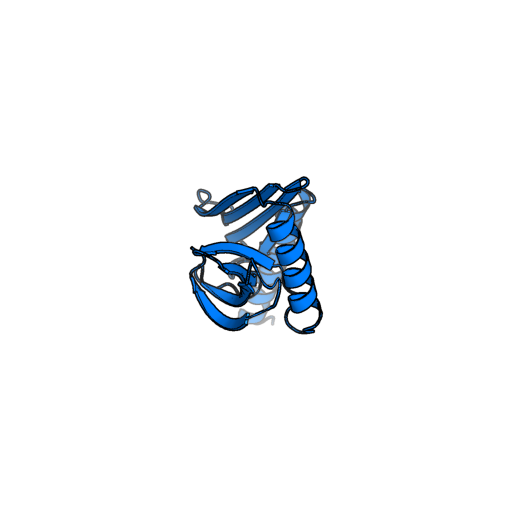 134 PHE A CA 1
ATOM 1139 C C . PHE A 1 134 ? -6.892 -4.533 13.580 1.00 95.06 134 PHE A C 1
ATOM 1141 O O . PHE A 1 134 ? -7.700 -4.005 12.819 1.00 95.06 134 PHE A O 1
ATOM 1148 N N . ASP A 1 135 ? -7.235 -5.322 14.591 1.00 95.00 135 ASP A N 1
ATOM 1149 C CA . ASP A 1 135 ? -8.618 -5.602 14.964 1.00 95.00 135 ASP A CA 1
ATOM 1150 C C . ASP A 1 135 ? -8.985 -4.737 16.170 1.00 95.00 135 ASP A C 1
ATOM 1152 O O . ASP A 1 135 ? -8.397 -4.894 17.241 1.00 95.00 135 ASP A O 1
ATOM 1156 N N . PHE A 1 136 ? -9.965 -3.857 16.008 1.00 94.56 136 PHE A N 1
ATOM 1157 C CA . PHE A 1 136 ? -10.506 -3.010 17.064 1.00 94.56 136 PHE A CA 1
ATOM 1158 C C . PHE A 1 136 ? -11.876 -3.509 17.507 1.00 94.56 136 PHE A C 1
ATOM 1160 O O . PHE A 1 136 ? -12.705 -3.931 16.695 1.00 94.56 136 PHE A O 1
ATOM 1167 N N . ASP A 1 137 ? -12.112 -3.446 18.810 1.00 92.19 137 ASP A N 1
ATOM 1168 C CA . ASP A 1 137 ? -13.439 -3.622 19.382 1.00 92.19 137 ASP A CA 1
ATOM 1169 C C . ASP A 1 137 ? -14.189 -2.291 19.303 1.00 92.19 137 ASP A C 1
ATOM 1171 O O . ASP A 1 137 ? -13.678 -1.263 19.755 1.00 92.19 137 ASP A O 1
ATOM 1175 N N . ILE A 1 138 ? -15.390 -2.300 18.731 1.00 89.81 138 ILE A N 1
ATOM 1176 C CA . ILE A 1 138 ? -16.171 -1.068 18.561 1.00 89.81 138 ILE A CA 1
ATOM 1177 C C . ILE A 1 138 ? -16.689 -0.566 19.919 1.00 89.81 138 ILE A C 1
ATOM 1179 O O . ILE A 1 138 ? -16.707 0.638 20.161 1.00 89.81 138 ILE A O 1
ATOM 1183 N N . LEU A 1 139 ? -17.055 -1.474 20.831 1.00 87.94 139 LEU A N 1
ATOM 1184 C CA . LEU A 1 139 ? -17.639 -1.127 22.129 1.00 87.94 139 LEU A CA 1
ATOM 1185 C C . LEU A 1 139 ? -16.574 -0.649 23.112 1.00 87.94 139 LEU A C 1
ATOM 1187 O O . LEU A 1 139 ? -16.741 0.384 23.758 1.00 87.94 139 LEU A O 1
ATOM 1191 N N . THR A 1 140 ? -15.470 -1.391 23.231 1.00 87.38 140 THR A N 1
ATOM 1192 C CA . THR A 1 140 ? -14.409 -1.044 24.194 1.00 87.38 140 THR A CA 1
ATOM 1193 C C . THR A 1 140 ? -13.405 -0.037 23.635 1.00 87.38 140 THR A C 1
ATOM 1195 O O . THR A 1 140 ? -12.620 0.528 24.395 1.00 87.38 140 THR A O 1
ATOM 1198 N N . LYS A 1 141 ? -13.422 0.211 22.317 1.00 87.06 141 LYS A N 1
ATOM 1199 C CA . LYS A 1 141 ? -12.470 1.071 21.586 1.00 87.06 141 LYS A CA 1
ATOM 1200 C C . LYS A 1 141 ? -11.007 0.631 21.724 1.00 87.06 141 LYS A C 1
ATOM 1202 O O . LYS A 1 141 ? -10.079 1.401 21.455 1.00 87.06 141 LYS A O 1
ATOM 1207 N N . GLN A 1 142 ? -10.784 -0.615 22.139 1.00 89.94 142 GLN A N 1
ATOM 1208 C CA . GLN A 1 142 ? -9.458 -1.177 22.354 1.00 89.94 142 GLN A CA 1
ATOM 1209 C C . GLN A 1 142 ? -8.979 -1.971 21.140 1.00 89.94 142 GLN A C 1
ATOM 1211 O O . GLN A 1 142 ? -9.759 -2.542 20.377 1.00 89.94 142 GLN A O 1
ATOM 1216 N N . LEU A 1 143 ? -7.657 -2.009 20.978 1.00 92.00 143 LEU A N 1
ATOM 1217 C CA . LEU A 1 143 ? -7.002 -2.891 20.026 1.00 92.00 143 LEU A CA 1
ATOM 1218 C C . LEU A 1 143 ? -7.036 -4.316 20.588 1.00 92.00 143 LEU A C 1
ATOM 1220 O O . LEU A 1 143 ? -6.414 -4.597 21.608 1.00 92.00 143 LEU A O 1
ATOM 1224 N N . ILE A 1 144 ? -7.747 -5.210 19.910 1.00 92.06 144 ILE A N 1
ATOM 1225 C CA . ILE A 1 144 ? -7.891 -6.615 20.303 1.00 92.06 144 ILE A CA 1
ATOM 1226 C C . ILE A 1 144 ? -6.675 -7.415 19.840 1.00 92.06 144 ILE A C 1
ATOM 1228 O O . ILE A 1 144 ? -6.155 -8.266 20.561 1.00 92.06 144 ILE A O 1
ATOM 1232 N N . ARG A 1 145 ? -6.263 -7.209 18.583 1.00 92.12 145 ARG A N 1
ATOM 1233 C CA . ARG A 1 145 ? -5.288 -8.083 17.929 1.00 92.12 145 ARG A CA 1
ATOM 1234 C C . ARG A 1 145 ? -4.531 -7.376 16.817 1.00 92.12 145 ARG A C 1
ATOM 1236 O O . ARG A 1 145 ? -5.092 -6.590 16.063 1.00 92.12 145 ARG A O 1
ATOM 1243 N N . ILE A 1 146 ? -3.266 -7.765 16.670 1.00 94.12 146 ILE A N 1
ATOM 1244 C CA . ILE A 1 146 ? -2.422 -7.445 15.520 1.00 94.12 146 ILE A CA 1
ATOM 1245 C C . ILE A 1 146 ? -2.107 -8.748 14.784 1.00 94.12 146 ILE A C 1
ATOM 1247 O O . ILE A 1 146 ? -1.627 -9.712 15.387 1.00 94.12 146 ILE A O 1
ATOM 1251 N N . LYS A 1 147 ? -2.360 -8.800 13.476 1.00 93.94 147 LYS A N 1
ATOM 1252 C CA . LYS A 1 147 ? -2.047 -9.958 12.631 1.00 93.94 147 LYS A CA 1
ATOM 1253 C C . LYS A 1 147 ? -1.199 -9.526 11.444 1.00 93.94 147 LYS A C 1
ATOM 1255 O O . LYS A 1 147 ? -1.647 -8.749 10.613 1.00 93.94 147 LYS A O 1
ATOM 1260 N N . ARG A 1 148 ? 0.008 -10.077 11.330 1.00 93.25 148 ARG A N 1
ATOM 1261 C CA . ARG A 1 148 ? 0.868 -9.894 10.152 1.00 93.25 148 ARG A CA 1
ATOM 1262 C C . ARG A 1 148 ? 0.648 -11.042 9.179 1.00 93.25 148 ARG A C 1
ATOM 1264 O O . ARG A 1 148 ? 0.521 -12.189 9.607 1.00 93.25 148 ARG A O 1
ATOM 1271 N N . SER A 1 149 ? 0.588 -10.754 7.885 1.00 92.88 149 SER A N 1
ATOM 1272 C CA . SER A 1 149 ? 0.484 -11.799 6.868 1.00 92.88 149 SER A CA 1
ATOM 1273 C C . SER A 1 149 ? 1.055 -11.360 5.521 1.00 92.88 149 SER A C 1
ATOM 1275 O O . SER A 1 149 ? 1.481 -10.220 5.344 1.00 92.88 149 SER A O 1
ATOM 1277 N N . TYR A 1 150 ? 1.067 -12.283 4.566 1.00 93.12 150 TYR A N 1
ATOM 1278 C CA . TYR A 1 150 ? 1.331 -12.016 3.160 1.00 93.12 150 TYR A CA 1
ATOM 1279 C C . TYR A 1 150 ? 0.184 -12.614 2.353 1.00 93.12 150 TYR A C 1
ATOM 1281 O O . TYR A 1 150 ? -0.177 -13.775 2.550 1.00 93.12 150 TYR A O 1
ATOM 1289 N N . GLY A 1 151 ? -0.421 -11.826 1.472 1.00 93.19 151 GLY A N 1
ATOM 1290 C CA . GLY A 1 151 ? -1.641 -12.251 0.796 1.00 93.19 151 GLY A CA 1
ATOM 1291 C C . GLY A 1 151 ? -1.964 -11.417 -0.427 1.00 93.19 151 GLY A C 1
ATOM 1292 O O . GLY A 1 151 ? -1.305 -10.419 -0.708 1.00 93.19 151 GLY A O 1
ATOM 1293 N N . ARG A 1 152 ? -2.978 -11.857 -1.171 1.00 91.38 152 ARG A N 1
ATOM 1294 C CA . ARG A 1 152 ? -3.492 -11.133 -2.333 1.00 91.38 152 ARG A CA 1
ATOM 1295 C C . ARG A 1 152 ? -4.281 -9.908 -1.871 1.00 91.38 152 ARG A C 1
ATOM 1297 O O . ARG A 1 152 ? -5.032 -10.005 -0.905 1.00 91.38 152 ARG A O 1
ATOM 1304 N N . ILE A 1 153 ? -4.103 -8.796 -2.573 1.00 88.81 153 ILE A N 1
ATOM 1305 C CA . ILE A 1 153 ? -4.956 -7.615 -2.434 1.00 88.81 153 ILE A CA 1
ATOM 1306 C C . ILE A 1 153 ? -6.296 -7.968 -3.093 1.00 88.81 153 ILE A C 1
ATOM 1308 O O . ILE A 1 153 ? -6.322 -8.298 -4.284 1.00 88.81 153 ILE A O 1
ATOM 1312 N N . GLN A 1 154 ? -7.361 -8.005 -2.293 1.00 74.38 154 GLN A N 1
ATOM 1313 C CA . GLN A 1 154 ? -8.738 -8.317 -2.681 1.00 74.38 154 GLN A CA 1
ATOM 1314 C C . GLN A 1 154 ? -9.672 -7.373 -1.941 1.00 74.38 154 GLN A C 1
ATOM 1316 O O . GLN A 1 154 ? -9.431 -7.186 -0.726 1.00 74.38 154 GLN A O 1
#